Protein AF-A0AAI8X555-F1 (afdb_monomer)

Organism: NCBI:txid439334

Sequence (111 aa):
MAPGTRPVRSRKWKSPKPFRAEPGRATLTADPDRCDMEVLAMRLSTRNQLRGTITEVELGTVMAVVKVTLDGGDQVVTSSVTRDAATDLGLEVGKPATVFIKSTEVTIGVD

Structure (mmCIF, N/CA/C/O backbone):
data_AF-A0AAI8X555-F1
#
_entry.id   AF-A0AAI8X555-F1
#
loop_
_atom_site.group_PDB
_atom_site.id
_atom_site.type_symbol
_atom_site.label_atom_id
_atom_site.label_alt_id
_atom_site.label_comp_id
_atom_site.label_asym_id
_atom_site.label_entity_id
_atom_site.label_seq_id
_atom_site.pdbx_PDB_ins_code
_atom_site.Cartn_x
_atom_site.Cartn_y
_atom_site.Cartn_z
_atom_site.occupancy
_atom_site.B_iso_or_equiv
_atom_site.auth_seq_id
_atom_site.auth_comp_id
_atom_site.auth_asym_id
_atom_site.auth_atom_id
_atom_site.pdbx_PDB_model_num
ATOM 1 N N . MET A 1 1 ? 40.483 33.421 56.721 1.00 44.94 1 MET A N 1
ATOM 2 C CA . MET A 1 1 ? 39.178 32.872 56.294 1.00 44.94 1 MET A CA 1
ATOM 3 C C . MET A 1 1 ? 39.432 32.052 55.033 1.00 44.94 1 MET A C 1
ATOM 5 O O . MET A 1 1 ? 39.560 32.622 53.962 1.00 44.94 1 MET A O 1
ATOM 9 N N . ALA A 1 2 ? 39.701 30.753 55.191 1.00 49.03 2 ALA A N 1
ATOM 10 C CA . ALA A 1 2 ? 40.164 29.873 54.113 1.00 49.03 2 ALA A CA 1
ATOM 11 C C . ALA A 1 2 ? 38.988 29.056 53.541 1.00 49.0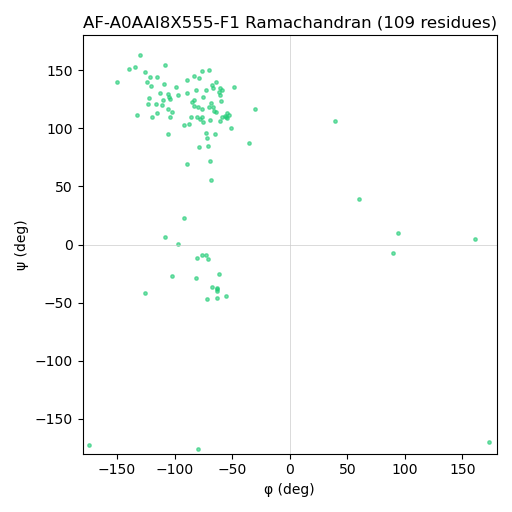3 2 ALA A C 1
ATOM 13 O O . ALA A 1 2 ? 38.199 28.534 54.331 1.00 49.03 2 ALA A O 1
ATOM 14 N N . PRO A 1 3 ? 38.843 28.921 52.211 1.00 52.22 3 PRO A N 1
ATOM 15 C CA . PRO A 1 3 ? 37.807 28.081 51.623 1.00 52.22 3 PRO A CA 1
ATOM 16 C C . PRO A 1 3 ? 38.225 26.604 51.667 1.00 52.22 3 PRO A C 1
ATOM 18 O O . PRO A 1 3 ? 39.234 26.203 51.091 1.00 52.22 3 PRO A O 1
ATOM 21 N N . GLY A 1 4 ? 37.441 25.791 52.378 1.00 49.16 4 GLY A N 1
ATOM 22 C CA . GLY A 1 4 ? 37.645 24.350 52.497 1.00 49.16 4 GLY A CA 1
ATOM 23 C C . GLY A 1 4 ? 37.353 23.615 51.188 1.00 49.16 4 GLY A C 1
ATOM 24 O O . GLY A 1 4 ? 36.223 23.606 50.700 1.00 49.16 4 GLY A O 1
ATOM 25 N N . THR A 1 5 ? 38.366 22.955 50.641 1.00 59.16 5 THR A N 1
ATOM 26 C CA . THR A 1 5 ? 38.251 22.017 49.523 1.00 59.16 5 THR A CA 1
ATOM 27 C C . THR A 1 5 ? 37.680 20.686 50.021 1.00 59.16 5 THR A C 1
ATOM 29 O O . THR A 1 5 ? 38.273 19.995 50.847 1.00 59.16 5 THR A O 1
ATOM 32 N N . ARG A 1 6 ? 36.491 20.304 49.535 1.00 52.59 6 ARG A N 1
ATOM 33 C CA . ARG A 1 6 ? 35.926 18.962 49.758 1.00 52.59 6 ARG A CA 1
ATOM 34 C C . ARG A 1 6 ? 36.543 17.980 48.753 1.00 52.59 6 ARG A C 1
ATOM 36 O O . ARG A 1 6 ? 36.554 18.293 47.563 1.00 52.59 6 ARG A O 1
ATOM 43 N N . PRO A 1 7 ? 37.011 16.791 49.165 1.00 49.78 7 PRO A N 1
ATOM 44 C CA . PRO A 1 7 ? 37.566 15.823 48.227 1.00 49.78 7 PRO A CA 1
ATOM 45 C C . PRO A 1 7 ? 36.457 15.175 47.381 1.00 49.78 7 PRO A C 1
ATOM 47 O O . PRO A 1 7 ? 35.434 14.721 47.900 1.00 49.78 7 PRO A O 1
ATOM 50 N N . VAL A 1 8 ? 36.678 15.102 46.065 1.00 59.44 8 VAL A N 1
ATOM 51 C CA . VAL A 1 8 ? 35.862 14.321 45.124 1.00 59.44 8 VAL A CA 1
ATOM 52 C C . VAL A 1 8 ? 36.000 12.837 45.470 1.00 59.44 8 VAL A C 1
ATOM 54 O O . VAL A 1 8 ? 37.070 12.239 45.376 1.00 59.44 8 VAL A O 1
ATOM 57 N N . ARG A 1 9 ? 34.895 12.232 45.910 1.00 45.75 9 ARG A N 1
ATOM 58 C CA . ARG A 1 9 ? 34.813 10.809 46.241 1.00 45.75 9 ARG A CA 1
ATOM 59 C C . ARG A 1 9 ? 34.751 10.015 44.936 1.00 45.75 9 ARG A C 1
ATOM 61 O O . ARG A 1 9 ? 33.741 10.053 44.234 1.00 45.75 9 ARG A O 1
ATOM 68 N N . SER A 1 10 ? 35.818 9.291 44.614 1.00 43.91 10 SER A N 1
ATOM 69 C CA . SER A 1 10 ? 35.846 8.349 43.497 1.00 43.91 10 SER A CA 1
ATOM 70 C C . SER A 1 10 ? 34.760 7.283 43.696 1.00 43.91 10 SER A C 1
ATOM 72 O O . SER A 1 10 ? 34.813 6.443 44.598 1.00 43.91 10 SER A O 1
ATOM 74 N N . ARG A 1 11 ? 33.712 7.326 42.868 1.00 46.41 11 ARG A N 1
ATOM 75 C CA . ARG A 1 11 ? 32.746 6.228 42.770 1.00 46.41 11 ARG A CA 1
ATOM 76 C C . ARG A 1 11 ? 33.444 5.085 42.042 1.00 46.41 11 ARG A C 1
ATOM 78 O O . ARG A 1 11 ? 33.516 5.082 40.820 1.00 46.41 11 ARG A O 1
ATOM 85 N N . LYS A 1 12 ? 33.991 4.135 42.810 1.00 48.59 12 LYS A N 1
ATOM 86 C CA . LYS A 1 12 ? 34.449 2.842 42.289 1.00 48.59 12 LYS A CA 1
ATOM 87 C C . LYS A 1 12 ? 33.301 2.216 41.496 1.00 48.59 12 LYS A C 1
ATOM 89 O O . LYS A 1 12 ? 32.284 1.841 42.079 1.00 48.59 12 LYS A O 1
ATOM 94 N N . TRP A 1 13 ? 33.479 2.123 40.184 1.00 41.84 13 TRP A N 1
ATOM 95 C CA . TRP A 1 13 ? 32.648 1.322 39.297 1.00 41.84 13 TRP A CA 1
ATOM 96 C C . TRP A 1 13 ? 32.671 -0.124 39.804 1.00 41.84 13 TRP A C 1
ATOM 98 O O . TRP A 1 13 ? 33.714 -0.777 39.797 1.00 41.84 13 TRP A O 1
ATOM 108 N N . LYS A 1 14 ? 31.544 -0.608 40.330 1.00 53.31 14 LYS A N 1
ATOM 109 C CA . LYS A 1 14 ? 31.377 -2.014 40.705 1.00 53.31 14 LYS A CA 1
ATOM 110 C C . LYS A 1 14 ? 30.943 -2.737 39.438 1.00 53.31 14 LYS A C 1
ATOM 112 O O . LYS A 1 14 ? 29.841 -2.505 38.953 1.00 53.31 14 LYS A O 1
ATOM 117 N N . SER A 1 15 ? 31.833 -3.559 38.895 1.00 43.78 15 SER A N 1
ATOM 118 C CA . SER A 1 15 ? 31.585 -4.387 37.717 1.00 43.78 15 SER A CA 1
ATOM 119 C C . SER A 1 15 ? 30.253 -5.140 37.862 1.00 43.78 15 SER A C 1
ATOM 121 O O . SER A 1 15 ? 29.995 -5.678 38.948 1.00 43.78 15 SER A O 1
ATOM 123 N N . PRO A 1 16 ? 29.401 -5.199 36.821 1.00 51.81 16 PRO A N 1
ATOM 124 C CA . PRO A 1 16 ? 28.210 -6.036 36.863 1.00 51.81 16 PRO A CA 1
ATOM 125 C C . PRO A 1 16 ? 28.644 -7.493 37.057 1.00 51.81 16 PRO A C 1
ATOM 127 O O . PRO A 1 16 ? 29.546 -7.982 36.377 1.00 51.81 16 PRO A O 1
ATOM 130 N N . LYS A 1 17 ? 28.058 -8.167 38.051 1.00 55.53 17 LYS A N 1
ATOM 131 C CA . LYS A 1 17 ? 28.360 -9.575 38.330 1.00 55.53 17 LYS A CA 1
ATOM 132 C C . LYS A 1 17 ? 27.925 -10.420 37.123 1.00 55.53 17 LYS A C 1
ATOM 134 O O . LYS A 1 17 ? 26.848 -10.147 36.591 1.00 55.53 17 LYS A O 1
ATOM 139 N N . PRO A 1 18 ? 28.695 -11.439 36.705 1.00 48.69 18 PRO A N 1
ATOM 140 C CA . PRO A 1 18 ? 28.238 -12.351 35.666 1.00 48.69 18 PRO A CA 1
ATOM 141 C C . PRO A 1 18 ? 26.940 -13.025 36.121 1.00 48.69 18 PRO A C 1
ATOM 143 O O . PRO A 1 18 ? 26.828 -13.472 37.266 1.00 48.69 18 PRO A O 1
ATOM 146 N N . PHE A 1 19 ? 25.951 -13.043 35.228 1.00 48.62 19 PHE A N 1
ATOM 147 C CA . PHE A 1 19 ? 24.667 -13.699 35.440 1.00 48.62 19 PHE A CA 1
ATOM 148 C C . PHE A 1 19 ? 24.920 -15.193 35.659 1.00 48.62 19 PHE A C 1
ATOM 150 O O . PHE A 1 19 ? 25.312 -15.918 34.745 1.00 48.62 19 PHE A O 1
ATOM 157 N N . ARG A 1 20 ? 24.775 -15.640 36.907 1.00 42.97 20 ARG A N 1
ATOM 158 C CA . ARG A 1 20 ? 24.899 -17.048 37.274 1.00 42.97 20 ARG A CA 1
ATOM 159 C C . ARG A 1 20 ? 23.625 -17.742 36.802 1.00 42.97 20 ARG A C 1
ATOM 161 O O . ARG A 1 20 ? 22.576 -17.545 37.403 1.00 42.97 20 ARG A O 1
ATOM 168 N N . ALA A 1 21 ? 23.721 -18.506 35.718 1.00 44.12 21 ALA A N 1
ATOM 169 C CA . ALA A 1 21 ? 22.633 -19.362 35.267 1.00 44.12 21 ALA A CA 1
ATOM 170 C C . ALA A 1 21 ? 22.295 -20.376 36.373 1.00 44.12 21 ALA A C 1
ATOM 172 O O . ALA A 1 21 ? 23.175 -21.095 36.851 1.00 44.12 21 ALA A O 1
ATOM 173 N N . GLU A 1 22 ? 21.035 -20.397 36.804 1.00 39.72 22 GLU A N 1
ATOM 174 C CA . GLU A 1 22 ? 20.513 -21.395 37.734 1.00 39.72 22 GLU A CA 1
ATOM 175 C C . GLU A 1 22 ? 20.131 -22.659 36.944 1.00 39.72 22 GLU A C 1
ATOM 177 O O . GLU A 1 22 ? 19.277 -22.584 36.055 1.00 39.72 22 GLU A O 1
A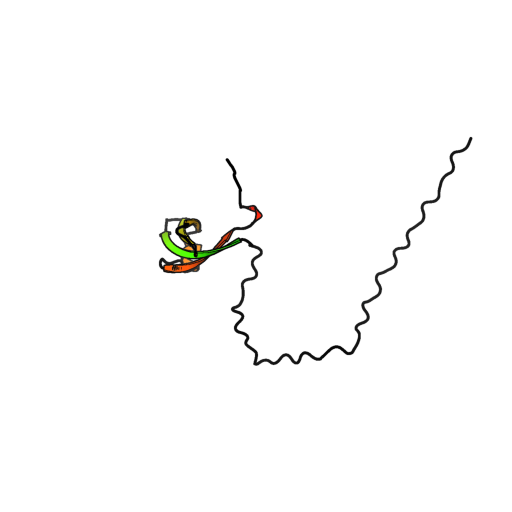TOM 182 N N . PRO A 1 23 ? 20.745 -23.823 37.217 1.00 45.12 23 PRO A N 1
ATOM 183 C CA . PRO A 1 23 ? 20.355 -25.066 36.572 1.00 45.12 23 PRO A CA 1
ATOM 184 C C . PRO A 1 23 ? 19.079 -25.585 37.246 1.00 45.12 23 PRO A C 1
ATOM 186 O O . PRO A 1 23 ? 19.122 -26.036 38.388 1.00 45.12 23 PRO A O 1
ATOM 189 N N . GLY A 1 24 ? 17.936 -25.504 36.557 1.00 53.31 24 GLY A N 1
ATOM 190 C CA . GLY A 1 24 ? 16.700 -26.103 37.077 1.00 53.31 24 GLY A CA 1
ATOM 191 C C . GLY A 1 24 ? 15.358 -25.632 36.518 1.00 53.31 24 GLY A C 1
ATOM 192 O O . GLY A 1 24 ? 14.333 -26.085 37.020 1.00 53.31 24 GLY A O 1
ATOM 193 N N . ARG A 1 25 ? 15.295 -24.760 35.502 1.00 41.12 25 ARG A N 1
ATOM 194 C CA . ARG A 1 25 ? 14.005 -24.338 34.927 1.00 41.12 25 ARG A CA 1
ATOM 195 C C . ARG A 1 25 ? 13.755 -24.988 33.568 1.00 41.12 25 ARG A C 1
ATOM 197 O O . ARG A 1 25 ? 14.228 -24.494 32.556 1.00 41.12 25 ARG A O 1
ATOM 204 N N . ALA A 1 26 ? 13.025 -26.103 33.636 1.00 38.94 26 ALA A N 1
ATOM 205 C CA . ALA A 1 26 ? 12.237 -26.766 32.598 1.00 38.94 26 ALA A CA 1
ATOM 206 C C . ALA A 1 26 ? 12.841 -26.793 31.185 1.00 38.94 26 ALA A C 1
ATOM 208 O O . ALA A 1 26 ? 12.800 -25.818 30.440 1.00 38.94 26 ALA A O 1
ATOM 209 N N . THR A 1 27 ? 13.307 -27.977 30.798 1.00 41.72 27 THR A N 1
ATOM 210 C CA . THR A 1 27 ? 13.475 -28.393 29.409 1.00 41.72 27 THR A CA 1
ATOM 211 C C . THR A 1 27 ? 12.164 -28.134 28.664 1.00 41.72 27 THR A C 1
ATOM 213 O O . THR A 1 27 ? 11.211 -28.896 28.796 1.00 41.72 27 THR A O 1
ATOM 216 N N . LEU A 1 28 ? 12.090 -27.035 27.914 1.00 51.69 28 LEU A N 1
ATOM 217 C CA . LEU A 1 28 ? 11.101 -26.896 26.858 1.00 51.69 28 LEU A CA 1
ATOM 218 C C . LEU A 1 28 ? 11.578 -27.855 25.764 1.00 51.69 28 LEU A C 1
ATOM 220 O O . LEU A 1 28 ? 12.458 -27.518 24.974 1.00 51.69 28 LEU A O 1
ATOM 224 N N . THR A 1 29 ? 11.104 -29.098 25.793 1.00 43.25 29 THR A N 1
ATOM 225 C CA . THR A 1 29 ? 11.146 -29.954 24.610 1.00 43.25 29 THR A CA 1
ATOM 226 C C . THR A 1 29 ? 10.453 -29.170 23.508 1.00 43.25 29 THR A C 1
ATOM 228 O O . THR A 1 29 ? 9.257 -28.901 23.583 1.00 43.25 29 THR A O 1
ATOM 231 N N . ALA A 1 30 ? 11.237 -28.695 22.545 1.00 48.81 30 ALA A N 1
ATOM 232 C CA . ALA A 1 30 ? 10.711 -28.158 21.309 1.00 48.81 30 ALA A CA 1
ATOM 233 C C . ALA A 1 30 ? 10.042 -29.330 20.588 1.00 48.81 30 ALA A C 1
ATOM 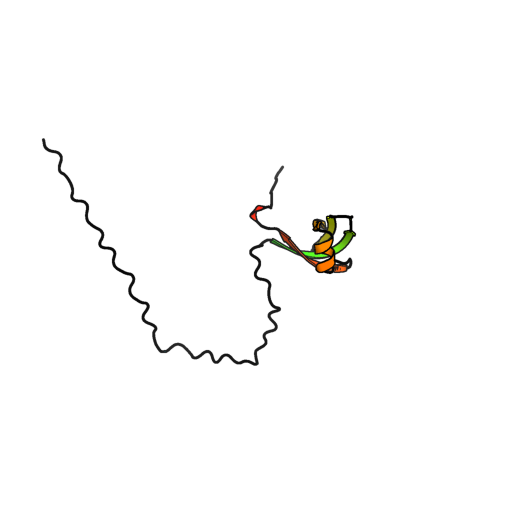235 O O . ALA A 1 30 ? 10.729 -30.130 19.958 1.00 48.81 30 ALA A O 1
ATOM 236 N N . ASP A 1 31 ? 8.730 -29.473 20.766 1.00 53.72 31 ASP A N 1
ATOM 237 C CA . ASP A 1 31 ? 7.921 -30.383 19.965 1.00 53.72 31 ASP A CA 1
ATOM 238 C C . ASP A 1 31 ? 7.930 -29.865 18.516 1.00 53.72 31 ASP A C 1
ATOM 240 O O . ASP A 1 31 ? 7.431 -28.765 18.264 1.00 53.72 31 ASP A O 1
ATOM 244 N N . PRO A 1 32 ? 8.503 -30.612 17.555 1.00 59.25 32 PRO A N 1
ATOM 245 C CA . PRO A 1 32 ? 8.603 -30.180 16.160 1.00 59.25 32 PRO A CA 1
ATOM 246 C C . PRO A 1 32 ? 7.257 -30.213 15.416 1.00 59.25 32 PRO A C 1
ATOM 248 O O . PRO A 1 32 ? 7.164 -29.675 14.316 1.00 59.25 32 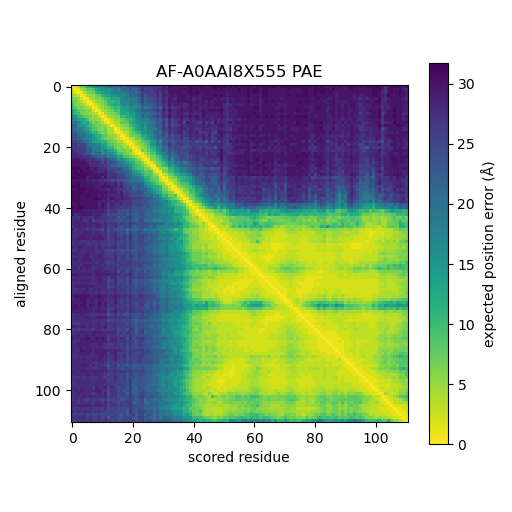PRO A O 1
ATOM 251 N N . ASP A 1 33 ? 6.215 -30.793 16.022 1.00 53.50 33 ASP A N 1
ATOM 252 C CA . ASP A 1 33 ? 4.899 -31.005 15.401 1.00 53.50 33 ASP A CA 1
ATOM 253 C C . ASP A 1 33 ? 3.871 -29.920 15.744 1.00 53.50 33 ASP A C 1
ATOM 255 O O . ASP A 1 33 ? 2.733 -29.947 15.270 1.00 53.50 33 ASP A O 1
ATOM 259 N N . ARG A 1 34 ? 4.263 -28.916 16.534 1.00 49.22 34 ARG A N 1
ATOM 260 C CA . ARG A 1 34 ? 3.435 -27.733 16.758 1.00 49.22 34 ARG A CA 1
ATOM 261 C C . ARG A 1 34 ? 3.744 -26.687 15.691 1.00 49.22 34 ARG A C 1
ATOM 263 O O . ARG A 1 34 ? 4.306 -25.631 15.967 1.00 49.22 34 ARG A O 1
ATOM 270 N N . CYS A 1 35 ? 3.350 -26.976 14.452 1.00 36.50 35 CYS A N 1
ATOM 271 C CA . CYS A 1 35 ? 3.084 -25.927 13.473 1.00 36.50 35 CYS A CA 1
ATOM 272 C C . CYS A 1 35 ? 1.815 -25.190 13.916 1.00 36.50 35 CYS A C 1
ATOM 274 O O . CYS A 1 35 ? 0.749 -25.341 13.319 1.00 36.50 35 CYS A O 1
ATOM 276 N N . ASP A 1 36 ? 1.919 -24.398 14.989 1.00 46.44 36 ASP A N 1
ATOM 277 C CA . ASP A 1 36 ? 1.016 -23.272 15.152 1.00 46.44 36 ASP A CA 1
ATOM 278 C C . ASP A 1 36 ? 1.178 -22.481 13.850 1.00 46.44 36 ASP A C 1
ATOM 280 O O . ASP A 1 36 ? 2.271 -22.015 13.522 1.00 46.44 36 ASP A O 1
ATOM 284 N N . MET A 1 37 ? 0.120 -22.441 13.042 1.00 44.50 37 MET A N 1
ATOM 285 C CA . MET A 1 37 ? 0.034 -21.664 11.807 1.00 44.50 37 MET A CA 1
ATOM 286 C C . MET A 1 37 ? 0.019 -20.170 12.156 1.00 44.50 37 MET A C 1
ATOM 288 O O . MET A 1 37 ? -0.896 -19.428 11.811 1.00 44.50 37 MET A O 1
ATOM 292 N N . GLU A 1 38 ? 1.031 -19.712 12.884 1.00 49.53 38 GLU A N 1
ATOM 293 C CA . GLU A 1 38 ? 1.420 -18.325 12.960 1.00 49.53 38 GLU A CA 1
ATOM 294 C C . GLU A 1 38 ? 2.024 -18.027 11.590 1.00 49.53 38 GLU A C 1
ATOM 296 O O . GLU A 1 38 ? 3.218 -18.199 11.346 1.00 49.53 38 GLU A O 1
ATOM 301 N N . VAL A 1 39 ? 1.133 -17.699 10.645 1.00 48.22 39 VAL A N 1
ATOM 302 C CA . VAL A 1 39 ? 1.449 -17.055 9.367 1.00 48.22 39 VAL A CA 1
ATOM 303 C C . VAL A 1 39 ? 2.668 -16.189 9.611 1.00 48.22 39 VAL A C 1
ATOM 305 O O . VAL A 1 39 ? 2.548 -15.307 10.453 1.00 48.22 39 VAL A O 1
ATOM 308 N N . LEU A 1 40 ? 3.799 -16.477 8.950 1.00 52.12 40 LEU A N 1
ATOM 309 C CA . LEU A 1 40 ? 5.057 -15.720 9.000 1.00 52.12 40 LEU A CA 1
ATOM 310 C C . LEU A 1 40 ? 4.767 -14.220 9.126 1.00 52.12 40 LEU A C 1
ATOM 312 O O . LEU A 1 40 ? 4.610 -13.511 8.131 1.00 52.12 40 LEU A O 1
ATOM 316 N N . ALA A 1 41 ? 4.607 -13.749 10.359 1.00 61.56 41 ALA A N 1
ATOM 317 C CA . ALA A 1 41 ? 4.011 -12.453 10.588 1.00 61.56 41 ALA A CA 1
ATOM 318 C C . ALA A 1 41 ? 5.132 -11.460 10.345 1.00 61.56 41 ALA A C 1
ATOM 320 O O . ALA A 1 41 ? 6.106 -11.411 11.102 1.00 61.56 41 ALA A O 1
ATOM 321 N N . MET A 1 42 ? 5.036 -10.703 9.252 1.00 76.56 42 MET A N 1
ATOM 322 C CA . MET A 1 42 ? 5.990 -9.644 8.957 1.00 76.56 42 MET A CA 1
ATOM 323 C C . MET A 1 42 ? 6.042 -8.684 10.149 1.00 76.56 42 MET A C 1
ATOM 325 O O . MET A 1 42 ? 5.098 -7.943 10.425 1.00 76.56 42 MET A O 1
ATOM 329 N N . ARG A 1 43 ? 7.163 -8.699 10.877 1.00 78.75 43 ARG A N 1
ATOM 330 C CA . ARG A 1 43 ? 7.404 -7.794 12.005 1.00 78.75 43 ARG A CA 1
ATOM 331 C C . ARG A 1 43 ? 7.812 -6.432 11.458 1.00 78.75 43 ARG A C 1
ATOM 333 O O . ARG A 1 43 ? 8.994 -6.127 11.333 1.00 78.75 43 ARG A O 1
ATOM 340 N N . LEU A 1 44 ? 6.819 -5.624 11.106 1.00 81.25 44 LEU A N 1
ATOM 341 C CA . LEU A 1 44 ? 7.018 -4.253 10.645 1.00 81.25 44 LEU A CA 1
ATOM 342 C C . LEU A 1 44 ? 7.020 -3.289 11.838 1.00 81.25 44 LEU A C 1
ATOM 344 O O . LEU A 1 44 ? 6.233 -3.430 12.772 1.00 81.25 44 LEU A O 1
ATOM 348 N N . SER A 1 45 ? 7.891 -2.275 11.807 1.00 80.75 45 SER A N 1
ATOM 349 C CA . SER A 1 45 ? 7.882 -1.181 12.796 1.00 80.75 45 SER A CA 1
ATOM 350 C C . SER A 1 45 ? 6.675 -0.248 12.628 1.00 80.75 45 SER A C 1
ATOM 352 O O . SER A 1 45 ? 6.383 0.571 13.505 1.00 80.75 45 SER A O 1
ATOM 354 N N . THR A 1 46 ? 5.963 -0.382 11.509 1.00 84.69 46 THR A N 1
ATOM 355 C CA . THR A 1 46 ? 4.747 0.352 11.189 1.00 84.69 46 THR A CA 1
ATOM 356 C C . THR A 1 46 ? 3.597 -0.089 12.091 1.00 84.69 46 THR A C 1
ATOM 358 O O . THR A 1 46 ? 3.052 -1.184 11.944 1.00 84.69 46 THR A O 1
ATOM 361 N N . ARG A 1 47 ? 3.230 0.779 13.042 1.00 83.69 47 ARG A N 1
ATOM 362 C CA . ARG A 1 47 ? 2.168 0.503 14.025 1.00 83.69 47 ARG A CA 1
ATOM 363 C C . ARG A 1 47 ? 0.762 0.752 13.490 1.00 83.69 47 ARG A C 1
ATOM 365 O O . ARG A 1 47 ? -0.165 0.100 13.952 1.00 83.69 47 ARG A O 1
ATOM 372 N N . ASN A 1 48 ? 0.601 1.669 12.536 1.00 86.62 48 ASN A N 1
ATOM 373 C CA . ASN A 1 48 ? -0.706 1.928 11.942 1.00 86.62 48 ASN A CA 1
ATOM 374 C C . ASN A 1 48 ? -0.897 0.966 10.772 1.00 86.62 48 ASN A C 1
ATOM 376 O O . ASN A 1 48 ? -0.279 1.124 9.717 1.00 86.62 48 ASN A O 1
ATOM 380 N N . GLN A 1 49 ? -1.711 -0.056 11.008 1.00 89.44 49 GLN A N 1
ATOM 381 C CA . GLN A 1 49 ? -2.050 -1.086 10.036 1.00 89.44 49 GLN A CA 1
ATOM 382 C C . GLN A 1 49 ? -3.555 -1.032 9.829 1.00 89.44 49 GLN A C 1
ATOM 384 O O . GLN A 1 49 ? -4.317 -1.356 10.740 1.00 89.44 49 GLN A O 1
ATOM 389 N N . LEU A 1 50 ? -3.976 -0.572 8.658 1.00 90.88 50 LEU A N 1
ATOM 390 C CA . LEU A 1 50 ? -5.386 -0.425 8.323 1.00 90.88 50 LEU A CA 1
ATOM 391 C C . LEU A 1 50 ? -5.755 -1.535 7.346 1.00 90.88 50 LEU A C 1
ATOM 393 O O . LEU A 1 50 ? -5.190 -1.617 6.257 1.00 90.88 50 LEU A O 1
ATOM 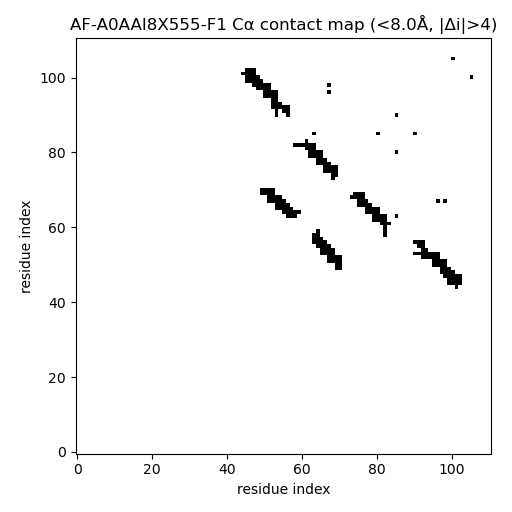397 N N . ARG A 1 51 ? -6.654 -2.425 7.761 1.00 92.38 51 ARG A N 1
ATOM 398 C CA . ARG A 1 51 ? -7.135 -3.524 6.919 1.00 92.38 51 ARG A CA 1
ATOM 399 C C . ARG A 1 51 ? -8.246 -3.025 6.009 1.00 92.38 51 ARG A C 1
ATOM 401 O O . ARG A 1 51 ? -9.007 -2.140 6.398 1.00 92.38 51 ARG A O 1
ATOM 408 N N . GLY A 1 52 ? -8.292 -3.563 4.800 1.00 94.12 52 GLY A N 1
ATOM 409 C CA . GLY A 1 52 ? -9.284 -3.182 3.817 1.00 94.12 52 GLY A CA 1
ATOM 410 C C . GLY A 1 52 ? -9.232 -4.030 2.557 1.00 94.12 52 GLY A C 1
ATOM 411 O O . GLY A 1 52 ? -8.489 -5.007 2.456 1.00 94.12 52 GLY A O 1
ATOM 412 N N . THR A 1 53 ? -10.010 -3.614 1.566 1.00 94.94 53 THR A N 1
ATOM 413 C CA . THR A 1 53 ? -10.086 -4.241 0.245 1.00 94.94 53 THR A CA 1
ATOM 414 C C . THR A 1 53 ? -9.705 -3.233 -0.828 1.00 94.94 53 THR A C 1
ATOM 416 O O . THR A 1 53 ? -10.132 -2.078 -0.792 1.00 94.94 53 THR A O 1
ATOM 419 N N . ILE A 1 54 ? -8.893 -3.659 -1.794 1.00 94.88 54 ILE A N 1
ATOM 420 C CA . ILE A 1 54 ? -8.514 -2.820 -2.933 1.00 94.88 54 ILE A CA 1
ATOM 421 C C . ILE A 1 54 ? -9.746 -2.607 -3.815 1.00 94.88 54 ILE A C 1
ATOM 423 O O . ILE A 1 54 ? -10.325 -3.571 -4.312 1.00 94.88 54 ILE A O 1
ATOM 427 N N . THR A 1 55 ? -10.139 -1.358 -4.032 1.00 94.69 55 THR A N 1
ATOM 428 C CA . THR A 1 55 ? -11.292 -1.005 -4.875 1.00 94.69 55 THR A CA 1
ATOM 429 C C . THR A 1 55 ? -10.886 -0.500 -6.247 1.00 94.69 55 THR A C 1
ATOM 431 O O . THR A 1 55 ? -11.632 -0.683 -7.205 1.00 94.69 55 THR A O 1
ATOM 434 N N . GLU A 1 56 ? -9.696 0.082 -6.370 1.00 94.38 56 GLU A N 1
ATOM 435 C CA . GLU A 1 56 ? -9.201 0.616 -7.635 1.00 94.38 56 GLU A CA 1
ATOM 436 C C . GLU A 1 56 ? -7.676 0.532 -7.695 1.00 94.38 56 GLU A C 1
ATOM 438 O O . GLU A 1 56 ? -6.987 0.793 -6.705 1.00 94.38 56 GLU A O 1
ATOM 443 N N . VAL A 1 57 ? -7.152 0.179 -8.868 1.00 94.00 57 VAL A N 1
ATOM 444 C CA . VAL A 1 57 ? -5.719 0.194 -9.174 1.00 94.00 57 VAL A CA 1
ATOM 445 C C . VAL A 1 57 ? -5.541 0.881 -10.519 1.00 94.00 57 VAL A C 1
ATOM 447 O O . VAL A 1 57 ? -5.933 0.347 -11.555 1.00 94.00 57 VAL A O 1
ATOM 450 N N . GLU A 1 58 ? -4.942 2.064 -10.506 1.00 94.00 58 GLU A N 1
ATOM 451 C CA . GLU A 1 58 ? -4.600 2.826 -11.700 1.00 94.00 58 GLU A CA 1
ATOM 452 C C . GLU A 1 58 ? -3.096 2.703 -11.953 1.00 94.00 58 GLU A C 1
ATOM 454 O O . GLU A 1 58 ? -2.275 3.231 -11.203 1.00 94.00 58 GLU A O 1
ATOM 459 N N . LEU A 1 59 ? -2.719 1.985 -13.011 1.00 92.62 59 LEU A N 1
ATOM 460 C CA . LEU A 1 59 ? -1.321 1.795 -13.397 1.00 92.62 59 LEU A CA 1
ATOM 461 C C . LEU A 1 59 ? -0.897 2.872 -14.402 1.00 92.62 59 LEU A C 1
ATOM 463 O O . LEU A 1 59 ? -1.185 2.768 -15.595 1.00 92.62 59 LEU A O 1
ATOM 467 N N . GLY A 1 60 ? -0.158 3.878 -13.940 1.00 91.00 60 GLY A N 1
ATOM 468 C CA . GLY A 1 60 ? 0.509 4.848 -14.807 1.00 91.00 60 GLY A CA 1
ATOM 469 C C . GLY A 1 60 ? 1.821 4.315 -15.395 1.00 91.00 60 GLY A C 1
ATOM 470 O O . GLY A 1 60 ? 2.204 3.158 -15.205 1.00 91.00 60 GLY A O 1
ATOM 471 N N . THR A 1 61 ? 2.545 5.168 -16.126 1.00 90.56 61 THR A N 1
ATOM 472 C CA . THR A 1 61 ? 3.822 4.791 -16.768 1.00 90.56 61 THR A CA 1
ATOM 473 C C . THR A 1 61 ? 4.934 4.513 -15.754 1.00 90.56 61 THR A C 1
ATOM 475 O O . THR A 1 61 ? 5.743 3.618 -15.968 1.00 90.56 61 THR A O 1
ATOM 478 N N . VAL A 1 62 ? 4.969 5.264 -14.648 1.00 92.50 62 VAL A N 1
ATOM 479 C CA . VAL A 1 62 ? 6.022 5.177 -13.614 1.00 92.50 62 VAL A CA 1
ATOM 480 C C . VAL A 1 62 ? 5.427 4.937 -12.229 1.00 92.50 62 VAL A C 1
ATOM 482 O O . VAL A 1 62 ? 5.936 4.128 -11.456 1.00 92.50 62 VAL A O 1
ATOM 485 N N . MET A 1 63 ? 4.326 5.622 -11.927 1.00 96.12 63 MET A N 1
ATOM 486 C CA . MET A 1 63 ? 3.604 5.512 -10.664 1.00 96.12 63 MET A CA 1
ATOM 487 C C . MET A 1 63 ? 2.283 4.784 -10.874 1.00 96.12 63 MET A C 1
ATOM 489 O O . MET A 1 63 ? 1.714 4.818 -11.963 1.00 96.12 63 MET A O 1
ATOM 493 N N . ALA A 1 64 ? 1.794 4.169 -9.813 1.00 94.94 64 ALA A N 1
ATOM 494 C CA . ALA A 1 64 ? 0.486 3.568 -9.713 1.00 94.94 64 ALA A CA 1
ATOM 495 C C . ALA A 1 64 ? -0.260 4.173 -8.523 1.00 94.94 64 ALA A C 1
ATOM 497 O O . ALA A 1 64 ? 0.321 4.406 -7.460 1.00 94.94 64 ALA A O 1
ATOM 498 N N . VAL A 1 65 ? -1.551 4.416 -8.711 1.00 95.38 65 VAL A N 1
ATOM 499 C CA . VAL A 1 65 ? -2.454 4.874 -7.658 1.00 95.38 65 VAL A CA 1
ATOM 500 C C . VAL A 1 65 ? -3.325 3.700 -7.244 1.00 95.38 65 VAL A C 1
ATOM 502 O O . VAL A 1 65 ? -3.949 3.053 -8.077 1.00 95.38 65 VAL A O 1
ATOM 505 N N . VAL A 1 66 ? -3.362 3.412 -5.949 1.00 95.38 66 VAL A N 1
ATOM 506 C CA . VAL A 1 66 ? -4.127 2.298 -5.385 1.00 95.38 66 VAL A CA 1
ATOM 507 C C . VAL A 1 66 ? -5.098 2.853 -4.362 1.00 95.38 66 VAL A C 1
ATOM 509 O O . VAL A 1 66 ? -4.690 3.554 -3.434 1.00 95.38 66 VAL A O 1
ATOM 512 N N . LYS A 1 67 ? -6.380 2.531 -4.515 1.00 95.31 67 LYS A N 1
ATOM 513 C CA . LYS A 1 67 ? -7.423 2.883 -3.553 1.00 95.31 67 LYS A CA 1
ATOM 514 C C . LYS A 1 67 ? -7.828 1.649 -2.767 1.00 95.31 67 LYS A C 1
ATOM 516 O O . LYS A 1 67 ? -8.126 0.601 -3.341 1.00 95.31 67 LYS A O 1
ATOM 521 N N . VAL A 1 68 ? -7.831 1.785 -1.447 1.00 95.75 68 VAL A N 1
ATOM 522 C CA . VAL A 1 68 ? -8.203 0.728 -0.508 1.00 95.75 68 VAL A CA 1
ATOM 523 C C . VAL A 1 68 ? -9.343 1.235 0.355 1.00 95.75 68 VAL A C 1
ATOM 525 O O . VAL A 1 68 ? -9.188 2.232 1.060 1.00 95.75 68 VAL A O 1
ATOM 528 N N . THR A 1 69 ? -10.476 0.545 0.314 1.00 94.94 69 THR A N 1
ATOM 529 C CA . THR A 1 69 ? -11.584 0.789 1.240 1.00 94.94 69 THR A CA 1
ATOM 530 C C . THR A 1 69 ? -11.307 0.043 2.532 1.00 94.94 69 THR A C 1
ATOM 532 O O . THR A 1 69 ? -11.061 -1.161 2.500 1.00 94.94 69 THR A O 1
ATOM 535 N N . LEU A 1 70 ? -11.301 0.759 3.652 1.00 94.25 70 LEU A N 1
ATOM 536 C CA . LEU A 1 70 ? -11.005 0.193 4.962 1.00 94.25 70 LEU A CA 1
ATOM 537 C C . LEU A 1 70 ? -12.182 -0.610 5.513 1.00 94.25 70 LEU A C 1
ATOM 539 O O . LEU A 1 70 ? -13.343 -0.282 5.284 1.00 94.25 70 LEU A O 1
ATOM 543 N N . ASP A 1 71 ? -11.870 -1.631 6.302 1.00 89.25 71 ASP A N 1
ATOM 544 C CA . ASP A 1 71 ? -12.884 -2.400 7.013 1.00 89.25 71 ASP A CA 1
ATOM 545 C C . ASP A 1 71 ? -13.551 -1.522 8.090 1.00 89.25 71 ASP A C 1
ATOM 547 O O . ASP A 1 71 ? -12.880 -0.793 8.824 1.00 89.25 71 ASP A O 1
ATOM 551 N N . GLY A 1 72 ? -14.879 -1.607 8.219 1.00 82.31 72 GLY A N 1
ATOM 552 C CA . GLY A 1 72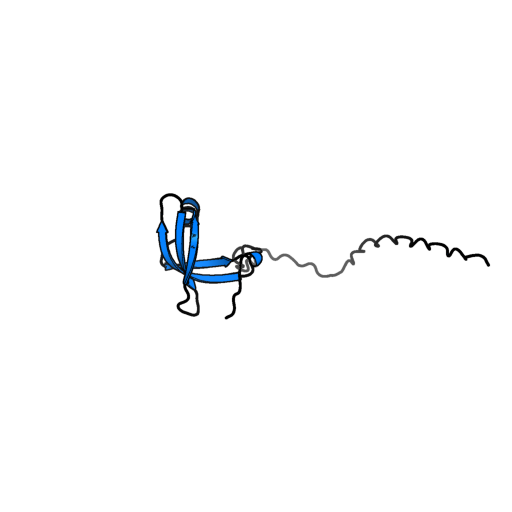 ? -15.635 -0.870 9.242 1.00 82.31 72 GLY A CA 1
ATOM 553 C C . GLY A 1 72 ? -16.219 0.478 8.799 1.00 82.31 72 GLY A C 1
ATOM 554 O O . GLY A 1 72 ? -16.734 1.207 9.645 1.00 82.31 72 GLY A O 1
ATOM 555 N N . GLY A 1 73 ? -16.189 0.802 7.502 1.00 82.25 73 GLY A N 1
ATOM 556 C CA . GLY A 1 73 ? -16.904 1.944 6.922 1.00 82.25 73 GLY A CA 1
ATOM 557 C C . GLY A 1 73 ? -16.566 2.176 5.446 1.00 82.25 73 GLY A C 1
ATOM 558 O O . GLY A 1 73 ? -15.874 1.375 4.832 1.00 82.25 73 GLY A O 1
ATOM 559 N N . ASP A 1 74 ? -17.005 3.308 4.891 1.00 86.50 74 ASP A N 1
ATOM 560 C CA . ASP A 1 74 ? -16.737 3.699 3.492 1.00 86.50 74 ASP A CA 1
ATOM 561 C C . ASP A 1 74 ? -15.468 4.562 3.342 1.00 86.50 74 ASP A C 1
ATOM 563 O O . ASP A 1 74 ? -15.321 5.349 2.406 1.00 86.50 74 ASP A O 1
ATOM 567 N N . GLN A 1 75 ? -14.544 4.473 4.303 1.00 92.12 75 GLN A N 1
ATOM 568 C CA . GLN A 1 75 ? -13.320 5.269 4.280 1.00 92.12 75 GLN A CA 1
ATOM 569 C C . GLN A 1 75 ? -12.345 4.705 3.244 1.00 92.12 75 GLN A C 1
ATOM 571 O O . GLN A 1 75 ? -11.987 3.529 3.296 1.00 92.12 75 GLN A O 1
ATOM 576 N N . VAL A 1 76 ? -11.877 5.558 2.334 1.00 93.06 76 VAL A N 1
ATOM 577 C CA . VAL A 1 76 ? -10.945 5.173 1.270 1.00 93.06 76 VAL A CA 1
ATOM 578 C C . VAL A 1 76 ? -9.577 5.784 1.534 1.00 93.06 76 VAL A C 1
ATOM 580 O O . VAL A 1 76 ? -9.434 7.001 1.641 1.00 93.06 76 VAL A O 1
ATOM 583 N N . VAL A 1 77 ? -8.554 4.937 1.591 1.00 93.38 77 VAL A N 1
ATOM 584 C CA . VAL A 1 77 ? -7.155 5.361 1.611 1.00 93.38 77 VAL A CA 1
ATOM 585 C C . VAL A 1 77 ? -6.600 5.273 0.199 1.00 93.38 77 VAL A C 1
ATOM 587 O O . VAL A 1 77 ? -6.703 4.238 -0.455 1.00 93.38 77 VAL A O 1
ATOM 590 N N . THR A 1 78 ? -5.996 6.363 -0.265 1.00 93.69 78 THR A N 1
ATOM 591 C CA . THR A 1 78 ? -5.308 6.408 -1.558 1.00 93.69 78 THR A CA 1
ATOM 592 C C . THR A 1 78 ? -3.805 6.353 -1.324 1.00 93.69 78 THR A C 1
ATOM 594 O O . THR A 1 78 ? -3.261 7.162 -0.574 1.00 93.69 78 THR A O 1
ATOM 597 N N . SER A 1 79 ? -3.136 5.397 -1.958 1.00 93.38 79 SER A N 1
ATOM 598 C CA . SER A 1 79 ? -1.686 5.240 -1.926 1.00 93.38 79 SER A CA 1
ATOM 599 C C . SER A 1 79 ? -1.101 5.466 -3.315 1.00 93.38 79 SER A C 1
ATOM 601 O O . SER A 1 79 ? -1.704 5.084 -4.316 1.00 93.38 79 SER A O 1
ATOM 603 N N . SER A 1 80 ? 0.080 6.078 -3.365 1.00 93.06 80 SER A N 1
ATOM 604 C CA . SER A 1 80 ? 0.886 6.189 -4.577 1.00 93.06 80 SER A CA 1
ATOM 605 C C . SER A 1 80 ? 2.127 5.325 -4.404 1.00 93.06 80 SER A C 1
ATOM 607 O O . SER A 1 80 ? 2.902 5.522 -3.467 1.00 93.06 80 SER A O 1
ATOM 609 N N . VAL A 1 81 ? 2.292 4.349 -5.288 1.00 93.69 81 VAL A N 1
ATOM 610 C CA . VAL A 1 81 ? 3.409 3.396 -5.295 1.00 93.69 81 VAL A CA 1
ATOM 611 C C . VAL A 1 81 ? 4.021 3.343 -6.689 1.00 93.69 81 VAL A C 1
ATOM 613 O O . VAL A 1 81 ? 3.421 3.811 -7.651 1.00 93.69 81 VAL A O 1
ATOM 616 N N . THR A 1 82 ? 5.231 2.811 -6.839 1.00 95.94 82 THR A N 1
ATOM 617 C CA . THR A 1 82 ? 5.810 2.639 -8.178 1.00 95.94 82 THR A CA 1
ATOM 618 C C . THR A 1 82 ? 5.065 1.549 -8.947 1.00 95.94 82 THR A C 1
ATOM 620 O O . THR A 1 82 ? 4.539 0.601 -8.359 1.00 95.94 82 THR A O 1
ATOM 623 N N . ARG A 1 83 ? 5.025 1.673 -10.278 1.00 93.44 83 ARG A N 1
ATOM 624 C CA . ARG A 1 83 ? 4.393 0.690 -11.170 1.00 93.44 83 ARG A CA 1
ATOM 625 C C . ARG A 1 83 ? 4.961 -0.716 -10.957 1.00 93.44 83 ARG A C 1
ATOM 627 O O . ARG A 1 83 ? 4.194 -1.675 -10.871 1.00 93.44 83 ARG A O 1
ATOM 634 N N . ASP A 1 84 ? 6.283 -0.819 -10.842 1.00 93.31 84 ASP A N 1
ATOM 635 C CA . ASP A 1 84 ? 6.971 -2.097 -10.643 1.00 93.31 84 ASP A CA 1
ATOM 636 C C . ASP A 1 84 ? 6.557 -2.730 -9.312 1.00 93.31 84 ASP A C 1
ATOM 638 O O . ASP A 1 84 ? 6.127 -3.875 -9.291 1.00 93.31 84 ASP A O 1
ATOM 642 N N . ALA A 1 85 ? 6.531 -1.955 -8.221 1.00 93.38 85 ALA A N 1
ATOM 643 C CA . ALA A 1 85 ? 6.098 -2.461 -6.920 1.00 93.38 85 ALA A CA 1
ATOM 644 C C . ALA A 1 85 ? 4.630 -2.915 -6.923 1.00 93.38 85 ALA A C 1
ATOM 646 O O . ALA A 1 85 ? 4.309 -3.942 -6.332 1.00 93.38 85 ALA A O 1
ATOM 647 N N . ALA A 1 86 ? 3.732 -2.180 -7.589 1.00 91.81 86 ALA A N 1
ATOM 648 C CA . ALA A 1 86 ? 2.329 -2.582 -7.702 1.00 91.81 86 ALA A CA 1
ATOM 649 C C . ALA A 1 86 ? 2.161 -3.905 -8.466 1.00 91.81 86 ALA A C 1
ATOM 651 O O . ALA A 1 86 ? 1.329 -4.734 -8.091 1.00 91.81 86 ALA A O 1
ATOM 652 N N . THR A 1 87 ? 2.970 -4.102 -9.509 1.00 90.31 87 THR A N 1
ATOM 653 C CA . THR A 1 87 ? 2.966 -5.315 -10.335 1.00 90.31 87 THR A CA 1
ATOM 654 C C . THR A 1 87 ? 3.567 -6.496 -9.575 1.00 90.31 87 THR A C 1
ATOM 656 O O . THR A 1 87 ? 2.951 -7.558 -9.516 1.00 90.31 87 THR A O 1
ATOM 659 N N . ASP A 1 88 ? 4.713 -6.296 -8.924 1.00 92.81 88 ASP A N 1
ATOM 660 C CA . ASP A 1 88 ? 5.416 -7.319 -8.144 1.00 92.81 88 ASP A CA 1
ATOM 661 C C . ASP A 1 88 ? 4.592 -7.800 -6.942 1.00 92.81 88 ASP A C 1
ATOM 663 O O . ASP A 1 88 ? 4.582 -8.986 -6.615 1.00 92.81 88 ASP A O 1
ATOM 667 N N . LEU A 1 89 ? 3.860 -6.888 -6.294 1.00 89.56 89 LEU A N 1
ATOM 668 C CA . LEU A 1 89 ? 2.943 -7.214 -5.199 1.00 89.56 89 LEU A CA 1
ATOM 669 C C . LEU A 1 89 ? 1.627 -7.846 -5.683 1.00 89.56 89 LEU A C 1
ATOM 671 O O . LEU A 1 89 ? 0.835 -8.298 -4.855 1.00 89.56 89 LEU A O 1
ATOM 675 N N . GLY A 1 90 ? 1.371 -7.873 -6.995 1.00 90.12 90 GLY A N 1
ATOM 676 C CA . GLY A 1 90 ? 0.140 -8.409 -7.572 1.00 90.12 90 GLY A CA 1
ATOM 677 C C . GLY A 1 90 ? -1.112 -7.678 -7.082 1.00 90.12 90 GLY A C 1
ATOM 678 O O . GLY A 1 90 ? -2.124 -8.325 -6.784 1.00 90.12 90 GLY A O 1
ATOM 679 N N . LEU A 1 91 ? -1.033 -6.349 -6.936 1.00 91.56 91 LEU A N 1
ATOM 680 C CA . LEU A 1 91 ? -2.154 -5.529 -6.477 1.00 91.56 91 LEU A CA 1
ATOM 681 C C . LEU A 1 91 ? -3.270 -5.548 -7.523 1.00 91.56 91 LEU A C 1
ATOM 683 O O . LEU A 1 91 ? -3.094 -5.100 -8.653 1.00 91.56 91 LEU A O 1
ATOM 687 N N . GLU A 1 92 ? -4.435 -6.048 -7.126 1.00 91.06 92 GLU A N 1
ATOM 688 C CA . GLU A 1 92 ? -5.604 -6.182 -7.990 1.00 91.06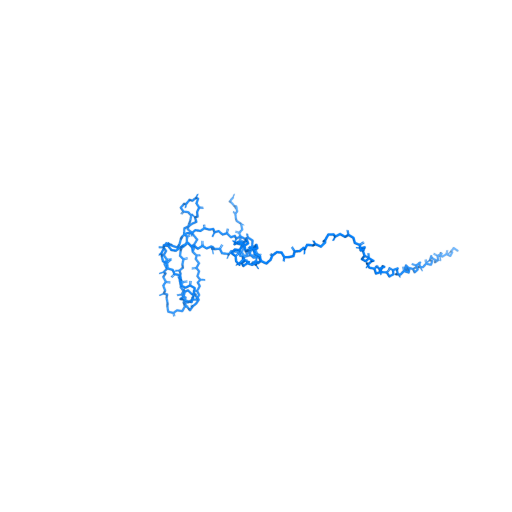 92 GLU A CA 1
ATOM 689 C C . GLU A 1 92 ? -6.864 -5.798 -7.222 1.00 91.06 92 GLU A C 1
ATOM 691 O O . GLU A 1 92 ? -6.957 -5.978 -6.004 1.00 91.06 92 GLU A O 1
ATOM 696 N N . VAL A 1 93 ? -7.853 -5.299 -7.957 1.00 94.19 93 VAL A N 1
ATOM 697 C CA . VAL A 1 93 ? -9.165 -4.954 -7.409 1.00 94.19 93 VAL A CA 1
ATOM 698 C C . VAL A 1 93 ? -9.833 -6.196 -6.812 1.00 94.19 93 VAL A C 1
ATOM 700 O O . VAL A 1 93 ? -9.833 -7.269 -7.411 1.00 94.19 93 VAL A O 1
ATOM 703 N N . GLY A 1 94 ? -10.406 -6.046 -5.619 1.00 92.75 94 GLY A N 1
ATOM 704 C CA . GLY A 1 94 ? -11.088 -7.104 -4.874 1.00 92.75 94 GLY A CA 1
ATOM 705 C C . GLY A 1 94 ? -10.188 -7.917 -3.941 1.00 92.75 94 GLY A C 1
ATOM 706 O O . GLY A 1 94 ? -10.705 -8.715 -3.160 1.00 92.75 94 GLY A O 1
ATOM 707 N N . LYS A 1 95 ? -8.862 -7.721 -3.965 1.00 92.75 95 LYS A N 1
ATOM 708 C CA . LYS A 1 95 ? -7.963 -8.411 -3.031 1.00 92.75 95 LYS A CA 1
ATOM 709 C C . LYS A 1 95 ? -7.976 -7.755 -1.643 1.00 92.75 95 LYS A C 1
ATOM 711 O O . LYS A 1 95 ? -8.024 -6.522 -1.549 1.00 92.75 95 LYS A O 1
ATOM 716 N N . PRO A 1 96 ? -7.880 -8.554 -0.562 1.00 92.25 96 PRO A N 1
ATOM 717 C CA . PRO A 1 96 ? -7.647 -8.019 0.770 1.00 92.25 96 PRO A CA 1
ATOM 718 C C . PRO A 1 96 ? -6.250 -7.397 0.833 1.00 92.25 96 PRO A C 1
ATOM 720 O O . PRO A 1 96 ? -5.268 -7.993 0.386 1.00 92.25 96 PRO A O 1
ATOM 723 N N . ALA A 1 97 ? -6.153 -6.208 1.413 1.00 92.38 97 ALA A N 1
ATOM 724 C CA . ALA A 1 97 ? -4.908 -5.476 1.573 1.00 92.38 97 ALA A CA 1
ATOM 725 C C . ALA A 1 97 ? -4.790 -4.904 2.986 1.00 92.38 97 ALA A C 1
ATOM 727 O O . ALA A 1 97 ? -5.772 -4.619 3.668 1.00 92.38 97 ALA A O 1
ATOM 728 N N . THR A 1 98 ? -3.551 -4.731 3.437 1.00 91.31 98 THR A N 1
ATOM 729 C CA . THR A 1 98 ? -3.251 -3.990 4.663 1.00 91.31 98 THR A CA 1
ATOM 730 C C . THR A 1 98 ? -2.433 -2.768 4.291 1.00 91.31 98 THR A C 1
ATOM 732 O O . THR A 1 98 ? -1.353 -2.888 3.716 1.00 91.31 98 THR A O 1
ATOM 735 N N . VAL A 1 99 ? -2.953 -1.588 4.612 1.00 90.69 99 VAL A N 1
ATOM 736 C CA . VAL A 1 99 ? -2.248 -0.325 4.433 1.00 90.69 99 VAL A CA 1
ATOM 737 C C . VAL A 1 99 ? -1.357 -0.090 5.644 1.00 90.69 99 VAL A C 1
ATOM 739 O O . VAL A 1 99 ? -1.825 -0.039 6.782 1.00 90.69 99 VAL A O 1
ATOM 742 N N . PHE A 1 100 ? -0.064 0.075 5.389 1.00 89.94 100 PHE A N 1
ATOM 743 C CA . PHE A 1 100 ? 0.939 0.348 6.410 1.00 89.94 100 PHE A CA 1
ATOM 744 C C . PHE A 1 100 ? 1.297 1.833 6.390 1.00 89.94 100 PHE A C 1
ATOM 746 O O . PHE A 1 100 ? 1.901 2.308 5.433 1.00 89.94 100 PHE A O 1
ATOM 753 N N . ILE A 1 101 ? 0.965 2.561 7.459 1.00 88.88 101 ILE A N 1
ATOM 754 C CA . ILE A 1 101 ? 1.286 3.990 7.586 1.00 88.88 101 ILE A CA 1
ATOM 755 C C . ILE A 1 101 ? 2.269 4.195 8.735 1.00 88.88 101 ILE A C 1
ATOM 757 O O . ILE A 1 101 ? 1.951 3.996 9.913 1.00 88.88 101 ILE A O 1
ATOM 761 N N . LYS A 1 102 ? 3.494 4.606 8.414 1.00 86.75 102 LYS A N 1
ATOM 762 C CA . LYS A 1 102 ? 4.525 4.851 9.423 1.00 86.75 102 LYS A CA 1
ATOM 763 C C . LYS A 1 102 ? 4.083 5.963 10.375 1.00 86.75 102 LYS A C 1
ATOM 765 O O . LYS A 1 102 ? 3.680 7.039 9.952 1.00 86.75 102 LYS A O 1
ATOM 770 N N . SER A 1 103 ? 4.202 5.724 11.680 1.00 84.12 103 SER A N 1
ATOM 771 C CA . SER A 1 103 ? 3.666 6.634 12.704 1.00 84.12 103 SER A CA 1
ATOM 772 C C . SER A 1 103 ? 4.263 8.043 12.677 1.00 84.12 103 SER A C 1
ATOM 774 O O . SER A 1 103 ? 3.609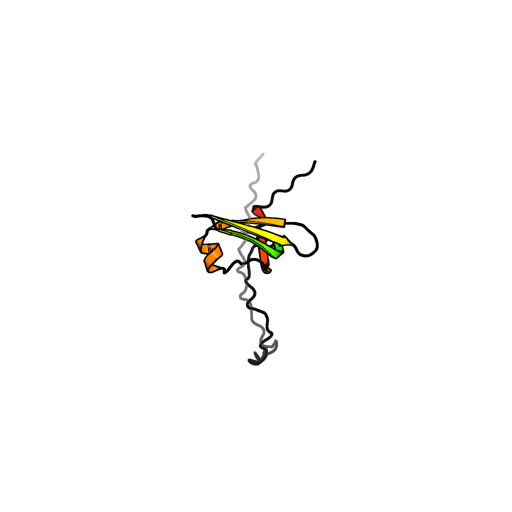 8.977 13.115 1.00 84.12 103 SER A O 1
ATOM 776 N N . THR A 1 104 ? 5.484 8.206 12.169 1.00 86.25 104 THR A N 1
ATOM 777 C CA . THR A 1 104 ? 6.156 9.513 12.080 1.00 86.25 104 THR A CA 1
ATOM 778 C C . THR A 1 104 ? 5.703 10.360 10.892 1.00 86.25 104 THR A C 1
ATOM 780 O O . THR A 1 104 ? 6.079 11.519 10.815 1.00 86.25 104 THR A O 1
ATOM 783 N N . GLU A 1 105 ? 4.962 9.782 9.947 1.00 87.62 105 GLU A N 1
ATOM 784 C CA . GLU A 1 105 ? 4.526 10.440 8.704 1.00 87.62 105 GLU A CA 1
ATOM 785 C C . GLU A 1 105 ? 3.018 10.753 8.725 1.00 87.62 105 GLU A C 1
ATOM 787 O O . GLU A 1 105 ? 2.456 11.223 7.742 1.00 87.62 105 GLU A O 1
ATOM 792 N N . VAL A 1 106 ? 2.357 10.528 9.867 1.00 87.62 106 VAL A N 1
ATOM 793 C CA . VAL A 1 106 ? 0.953 10.888 10.089 1.00 87.62 106 VAL A CA 1
ATOM 794 C C . VAL A 1 106 ? 0.874 12.307 10.642 1.00 87.62 106 VAL A C 1
ATOM 796 O O . VAL A 1 106 ? 1.536 12.629 11.627 1.00 87.62 106 VAL A O 1
ATOM 799 N N . THR A 1 107 ? 0.031 13.143 10.038 1.00 89.62 107 THR A N 1
ATOM 800 C CA . THR A 1 107 ? -0.287 14.493 10.530 1.00 89.62 107 THR A CA 1
ATOM 801 C C . THR A 1 107 ? -1.716 14.524 11.064 1.00 89.62 107 THR A C 1
ATOM 803 O O . THR A 1 107 ? -2.610 13.936 10.460 1.00 89.62 107 THR A O 1
ATOM 806 N N . ILE A 1 108 ? -1.930 15.197 12.197 1.00 90.88 108 ILE A N 1
ATOM 807 C CA . ILE A 1 108 ? -3.249 15.399 12.812 1.00 90.88 108 ILE A CA 1
ATOM 808 C C . ILE A 1 108 ? -3.579 16.888 12.720 1.00 90.88 108 ILE A C 1
ATOM 810 O O . ILE A 1 108 ? -2.751 17.720 13.087 1.00 90.88 108 ILE A O 1
ATOM 814 N N . GLY A 1 109 ? -4.776 17.212 12.240 1.00 92.25 109 GLY A N 1
ATOM 815 C CA . GLY A 1 109 ? -5.334 18.563 12.251 1.00 92.25 109 GLY A CA 1
ATOM 816 C C . GLY A 1 109 ? -6.652 18.579 13.019 1.00 92.25 109 GLY A C 1
ATOM 817 O O . GLY A 1 109 ? -7.404 17.606 12.966 1.00 92.25 109 GLY A O 1
ATOM 818 N N . VAL A 1 110 ? -6.907 19.668 13.738 1.00 88.94 110 VAL A N 1
ATOM 819 C CA . VAL A 1 110 ? -8.193 19.991 14.372 1.00 88.94 110 VAL A CA 1
ATOM 820 C C . VAL A 1 110 ? -8.611 21.380 13.885 1.00 88.94 110 VAL A C 1
ATOM 822 O O . VAL A 1 110 ? -7.729 22.187 13.583 1.00 88.94 110 VAL A O 1
ATOM 825 N N . ASP A 1 111 ? -9.914 21.618 13.773 1.00 77.00 111 ASP A N 1
ATOM 826 C CA . ASP A 1 111 ? -10.504 22.934 13.474 1.00 77.00 111 ASP A CA 1
ATOM 827 C C . ASP A 1 111 ? -10.825 23.677 14.780 1.00 77.00 111 ASP A C 1
ATOM 829 O O . ASP A 1 111 ? -11.352 23.011 15.708 1.00 77.00 111 ASP A O 1
#

Mean predicted aligned error: 15.85 Å

Solvent-accessible surface area (backbone atoms only — not comparable to full-atom values): 7528 Å² total; per-resid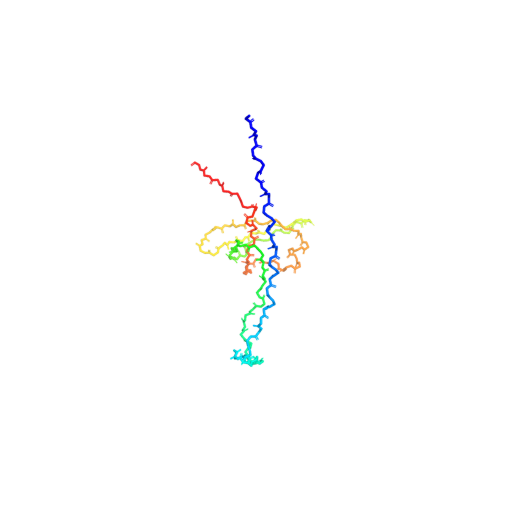ue (Å²): 141,80,87,83,83,78,81,86,77,81,79,77,83,74,74,82,76,79,83,78,82,74,91,80,79,72,89,76,74,81,66,87,81,69,74,69,83,68,65,86,69,80,87,63,90,46,76,43,68,47,50,26,33,24,71,39,69,47,76,49,97,61,44,21,43,39,33,30,36,32,70,96,57,92,52,69,48,78,45,80,44,46,31,65,60,43,58,76,68,62,69,49,65,72,40,82,43,72,50,74,45,51,72,90,78,64,85,87,85,85,134

Secondary structure (DSSP, 8-state):
-PPPPPP-------PPPP----TTS------TT-----------S--EEEEEEEEEEEE-SSEEEEEEEETTSS-EEEEEEEHHHHHHTT--TT-EEEEEE-GGG------

Nearest PDB structures (foldseek):
  1h9s-assembly1_B  TM=9.321E-01  e=2.399E-04  Escherichia coli
  1o7l-assembly1_B  TM=9.406E-01  e=2.544E-04  Escherichia coli
  1h9r-assembly1_A  TM=9.410E-01  e=3.032E-04  Escherichia coli
  1o7l-assembly2_D  TM=9.021E-01  e=2.399E-04  Escherichia coli
  1o7l-assembly2_C  TM=8.200E-01  e=3.408E-04  Escherichia coli

pLDDT: mean 75.02, std 20.9, range [36.5, 96.12]

InterPro domains:
  IPR004606 Molybdenum-pterin binding domain [PS51866] (43-110)
  IPR004606 Molybdenum-pterin binding domain [TIGR00638] (42-110)
  IPR005116 Transport-associated OB, type 1 [PF03459] (45-107)
  IPR008995 Molybdate/tungstate binding, C-terminal [SSF50331] (42-111)

Foldseek 3Di:
DDDDDDDDDDPPDDPDDPDDDDPDPDDPPPPVPPPPVPPPDPPDPQPDKFKFFWADWAQDPFKIWTWTQTPPDRDIDIDIDTNVVCVVVVPDGGDIDIDGDHPVPDDDDDD

Radius of gyration: 27.94 Å; Cα contacts (8 Å, |Δi|>4): 124; chains: 1; bounding box: 57×64×73 Å